Protein AF-A0A379WHE1-F1 (afdb_monomer)

Radius of gyration: 18.2 Å; Cα contacts (8 Å, |Δi|>4): 75; chains: 1; bounding box: 35×34×43 Å

Foldseek 3Di:
DVVCVVVVVCVPPVNVVVVVVVVVCCVPPPVNVVVVVVVVLDQQLLVVVVVVCVVVVHDLQNLCVLQVHSVSSVCCNVVVDDQDPSSLVSVCVVVVDDSVSNHD

Nearest PDB structures (foldseek):
  6kmq-assembly1_B  TM=9.010E-01  e=4.163E-07  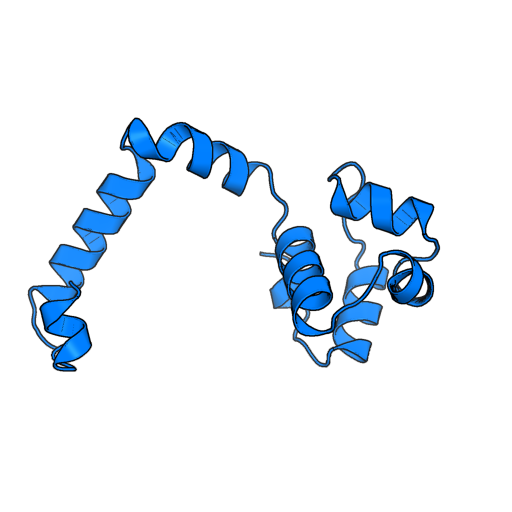Escherichia coli K-12
  6jq4-assembly1_A  TM=5.923E-01  e=4.861E-08  Escherichia coli K-12
  3u3w-assembly1_B  TM=8.142E-01  e=5.611E-02  Bacillus thuringiensis Bt407
  2awi-assembly1_F  TM=7.854E-01  e=6.745E-01  Enterococcus faecalis
  2axv-assembly1_D  TM=7.887E-01  e=1.122E+00  Enterococcus faecalis

Sequence (104 aa):
MEFLVDHDDLENPLFELLCARISEYEKHAPEFKALNQHLEETPPGVSVLRTLMDQYGLKAADLANELGSKSNVSNILNGRRALTVNHIKALTQRFKLPADAFIE

InterPro domains:
  IPR001387 Cro/C1-type, helix-turn-helix domain [PF01381] (49-100)
  IPR001387 Cro/C1-type, helix-turn-helix domain [PS50943] (49-102)
  IPR001387 Cro/C1-type, helix-turn-helix domain [SM00530] (48-102)
  IPR001387 Cro/C1-type, helix-turn-helix domain [cd00093] (49-102)
  IPR010982 Lambda repressor-like, DNA-binding domain superfamily [G3DSA:1.10.260.40] (31-104)
  IPR010982 Lambda repressor-like, DNA-binding domain superfamily [SSF47413] (44-103)
  IPR039060 Antitoxin HigA [PTHR40455] (1-104)

Structure (mmCIF, N/CA/C/O backbone):
data_AF-A0A379WHE1-F1
#
_entry.id   AF-A0A379WHE1-F1
#
loop_
_atom_site.group_PDB
_atom_site.id
_atom_site.type_symbol
_atom_site.label_atom_id
_atom_site.label_alt_id
_atom_site.label_comp_id
_atom_site.label_asym_id
_atom_site.label_entity_id
_atom_site.label_seq_id
_atom_site.pdbx_PDB_ins_code
_atom_site.Cartn_x
_atom_site.Cartn_y
_atom_site.Cartn_z
_atom_site.occupancy
_atom_site.B_iso_or_equiv
_atom_site.auth_seq_id
_atom_site.auth_comp_id
_atom_site.auth_asym_id
_atom_site.auth_atom_id
_atom_site.pdbx_PDB_model_num
ATOM 1 N N . MET A 1 1 ? 9.032 -10.175 -22.217 1.00 77.88 1 MET A N 1
ATOM 2 C CA . MET A 1 1 ? 8.565 -10.715 -20.927 1.00 77.88 1 MET A CA 1
ATOM 3 C C . MET A 1 1 ? 7.234 -11.419 -21.131 1.00 77.88 1 MET A C 1
ATOM 5 O O . MET A 1 1 ? 7.219 -12.622 -20.955 1.00 77.88 1 MET A O 1
ATOM 9 N N . GLU A 1 2 ? 6.198 -10.724 -21.616 1.00 85.00 2 GLU A N 1
ATOM 10 C CA . GLU A 1 2 ? 4.852 -11.277 -21.891 1.00 85.00 2 GLU A CA 1
ATOM 11 C C . GLU A 1 2 ? 4.879 -12.621 -22.640 1.00 85.00 2 GLU A C 1
ATOM 13 O O . GLU A 1 2 ? 4.429 -13.616 -22.098 1.00 85.00 2 GLU A O 1
ATOM 18 N N . PHE A 1 3 ? 5.582 -12.711 -23.779 1.00 88.31 3 PHE A N 1
ATOM 19 C CA . PHE A 1 3 ? 5.744 -13.980 -24.507 1.00 88.31 3 PHE A CA 1
ATOM 20 C C . PHE A 1 3 ? 6.301 -15.137 -23.654 1.00 88.31 3 PHE A C 1
ATOM 22 O O . PHE A 1 3 ? 5.833 -16.259 -23.790 1.00 88.31 3 PHE A O 1
ATOM 29 N N . LEU A 1 4 ? 7.292 -14.889 -22.791 1.00 85.44 4 LEU A N 1
ATOM 30 C CA . LEU A 1 4 ? 7.885 -15.942 -21.953 1.00 85.44 4 LEU A CA 1
ATOM 31 C C . LEU A 1 4 ? 6.930 -16.364 -20.830 1.00 85.44 4 LEU A C 1
ATOM 33 O O . LEU A 1 4 ? 6.852 -17.542 -20.509 1.00 85.44 4 LEU A O 1
ATOM 37 N N . VAL A 1 5 ? 6.180 -15.412 -20.269 1.00 86.31 5 VAL A N 1
ATOM 38 C CA . VAL A 1 5 ? 5.189 -15.667 -19.213 1.00 86.31 5 VAL A CA 1
ATOM 39 C C . VAL A 1 5 ? 3.980 -16.421 -19.770 1.00 86.31 5 VAL A C 1
ATOM 41 O O . VAL A 1 5 ? 3.558 -17.411 -19.183 1.00 86.31 5 VAL A O 1
ATOM 44 N N . ASP A 1 6 ? 3.466 -16.012 -20.930 1.00 89.62 6 ASP A N 1
ATOM 45 C CA . ASP A 1 6 ? 2.294 -16.625 -21.570 1.00 89.62 6 ASP A CA 1
ATOM 46 C C . ASP A 1 6 ? 2.533 -18.080 -21.995 1.00 89.62 6 ASP A C 1
ATOM 48 O O . ASP A 1 6 ? 1.586 -18.859 -22.113 1.00 89.62 6 ASP A O 1
ATOM 52 N N . HIS A 1 7 ? 3.794 -18.448 -22.232 1.00 89.94 7 HIS A N 1
ATOM 53 C CA . HIS A 1 7 ? 4.200 -19.8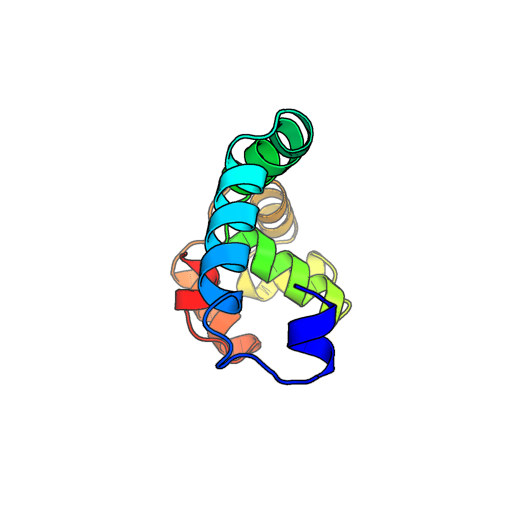05 -22.604 1.00 89.94 7 HIS A CA 1
ATOM 54 C C . HIS A 1 7 ? 4.784 -20.603 -21.426 1.00 89.94 7 HIS A C 1
ATOM 56 O O . HIS A 1 7 ? 5.287 -21.701 -21.653 1.00 89.94 7 HIS A O 1
ATOM 62 N N . ASP A 1 8 ? 4.714 -20.073 -20.196 1.00 82.62 8 ASP A N 1
ATOM 63 C CA . ASP A 1 8 ? 5.268 -20.673 -18.968 1.00 82.62 8 ASP A CA 1
ATOM 64 C C . ASP A 1 8 ? 6.768 -21.034 -19.077 1.00 82.62 8 ASP A C 1
ATOM 66 O O . ASP A 1 8 ? 7.273 -21.949 -18.431 1.00 82.62 8 ASP A O 1
ATOM 70 N N . ASP A 1 9 ? 7.511 -20.297 -19.909 1.00 89.44 9 ASP A N 1
ATOM 71 C CA . ASP A 1 9 ? 8.944 -20.489 -20.161 1.00 89.44 9 ASP A CA 1
ATOM 72 C C . ASP A 1 9 ? 9.776 -19.599 -19.222 1.00 89.44 9 ASP A C 1
ATOM 74 O O . ASP A 1 9 ? 10.568 -18.747 -19.638 1.00 89.44 9 ASP A O 1
ATOM 78 N N . LEU A 1 10 ? 9.540 -19.756 -17.916 1.00 86.38 10 LEU A N 1
ATOM 79 C CA . LEU A 1 10 ? 10.216 -18.982 -16.867 1.00 86.38 10 LEU A CA 1
ATOM 80 C C . LEU A 1 10 ? 11.644 -19.478 -16.595 1.00 86.38 10 LEU A C 1
ATOM 82 O O . LEU A 1 10 ? 12.473 -18.727 -16.087 1.00 86.38 10 LEU A O 1
ATOM 86 N N . GLU A 1 11 ? 11.950 -20.724 -16.966 1.00 90.00 11 GLU A N 1
ATOM 87 C CA . GLU A 1 11 ? 13.303 -21.295 -16.881 1.00 90.00 11 GLU A CA 1
ATOM 88 C C . GLU A 1 11 ? 14.236 -20.765 -17.980 1.00 90.00 11 GLU A C 1
ATOM 90 O O . GLU A 1 11 ? 15.448 -21.004 -17.951 1.00 90.00 11 GLU A O 1
ATOM 95 N N . ASN A 1 12 ? 13.693 -20.020 -18.948 1.00 90.38 12 ASN A N 1
ATOM 96 C CA . ASN A 1 12 ? 14.478 -19.404 -19.998 1.00 90.38 12 ASN A CA 1
ATOM 97 C C . ASN A 1 12 ? 15.542 -18.470 -19.392 1.00 90.38 12 ASN A C 1
ATOM 99 O O . ASN A 1 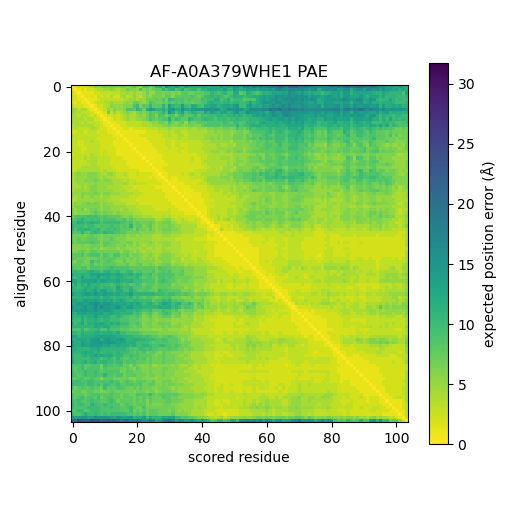12 ? 15.198 -17.526 -18.679 1.00 90.38 12 ASN A O 1
ATOM 103 N N . PRO A 1 13 ? 16.837 -18.629 -19.720 1.00 90.00 13 PRO A N 1
ATOM 104 C CA . PRO A 1 13 ? 17.898 -17.794 -19.154 1.00 90.00 13 PRO A CA 1
ATOM 105 C C . PRO A 1 13 ? 17.759 -16.299 -19.495 1.00 90.00 13 PRO A C 1
ATOM 107 O O . PRO A 1 13 ? 18.370 -15.455 -18.838 1.00 90.00 13 PRO A O 1
ATOM 110 N N . LEU A 1 14 ? 16.960 -15.945 -20.508 1.00 90.19 14 LEU A N 1
ATOM 111 C CA . LEU A 1 14 ? 16.633 -14.554 -20.818 1.00 90.19 14 LEU A CA 1
ATOM 112 C C . LEU A 1 14 ? 15.591 -13.953 -19.873 1.00 90.19 14 LEU A C 1
ATOM 114 O O . LEU A 1 14 ? 15.530 -12.729 -19.782 1.00 90.19 14 LEU A O 1
ATOM 118 N N . PHE A 1 15 ? 14.782 -14.765 -19.187 1.00 90.69 15 PHE A N 1
ATOM 119 C CA . PHE A 1 15 ? 13.727 -14.288 -18.296 1.00 90.69 15 PHE A CA 1
ATOM 120 C C . PHE A 1 15 ? 14.307 -13.409 -17.183 1.00 90.69 15 PHE A C 1
ATOM 122 O O . PHE A 1 15 ? 13.976 -12.227 -17.101 1.00 90.69 15 PHE A O 1
ATOM 129 N N . GLU A 1 16 ? 15.266 -13.941 -16.423 1.00 90.0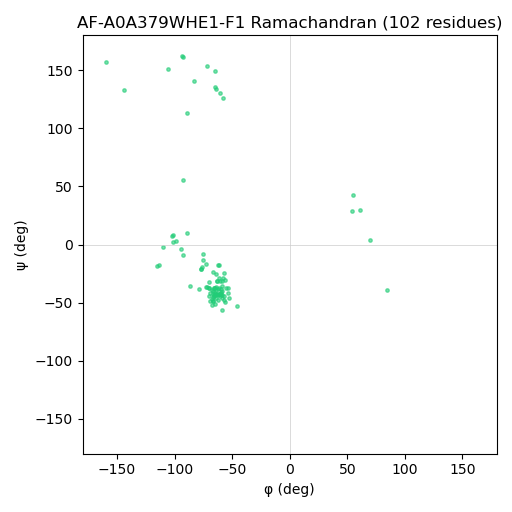6 16 GLU A N 1
ATOM 130 C CA . GLU A 1 16 ? 15.961 -13.215 -15.352 1.00 90.06 16 GLU A CA 1
ATOM 131 C C . GLU A 1 16 ? 16.643 -11.940 -15.860 1.00 90.06 16 GLU A C 1
ATOM 133 O O . GLU A 1 16 ? 16.522 -10.865 -15.267 1.00 90.06 16 GLU A O 1
ATOM 138 N N . LEU A 1 17 ? 17.322 -12.025 -17.011 1.00 92.62 17 LEU A N 1
ATOM 139 C CA . LEU A 1 17 ? 17.979 -10.867 -17.611 1.00 92.62 17 LEU A CA 1
ATOM 140 C C . LEU A 1 17 ? 16.965 -9.781 -17.992 1.00 92.62 17 LEU A C 1
ATOM 142 O O . LEU A 1 17 ? 17.212 -8.601 -17.746 1.00 92.62 17 LEU A O 1
ATOM 146 N N . LEU A 1 18 ? 15.836 -10.157 -18.592 1.00 93.25 18 LEU A N 1
ATOM 147 C CA . LEU A 1 18 ? 14.787 -9.219 -18.979 1.00 93.25 18 LEU A CA 1
ATOM 148 C C . LEU A 1 18 ? 14.124 -8.590 -17.753 1.00 93.25 18 LEU A C 1
ATOM 150 O O . LEU A 1 18 ? 13.976 -7.371 -17.731 1.00 93.25 18 LEU A O 1
ATOM 154 N N . CYS A 1 19 ? 13.794 -9.380 -16.729 1.00 92.31 19 CYS A N 1
ATOM 155 C CA . CYS A 1 19 ? 13.253 -8.884 -15.463 1.00 92.31 19 CYS A CA 1
ATOM 156 C C . CYS A 1 19 ? 14.191 -7.847 -14.838 1.00 92.31 19 CYS A C 1
ATOM 158 O O . CYS A 1 19 ? 13.768 -6.727 -14.559 1.00 92.31 19 CYS A O 1
ATOM 160 N N . ALA A 1 20 ? 15.487 -8.158 -14.739 1.00 93.38 20 ALA A N 1
ATOM 161 C CA . ALA A 1 20 ? 16.477 -7.229 -14.205 1.00 93.38 20 ALA A CA 1
ATOM 162 C C . ALA A 1 20 ? 16.555 -5.917 -15.007 1.00 93.38 20 ALA A C 1
ATOM 164 O O . ALA A 1 20 ? 16.662 -4.840 -14.421 1.00 93.38 20 ALA A O 1
ATOM 165 N N . ARG A 1 21 ? 16.486 -5.976 -16.345 1.00 95.50 21 ARG A N 1
ATOM 166 C CA . ARG A 1 21 ? 16.541 -4.772 -17.196 1.00 95.50 21 ARG A CA 1
ATOM 167 C C . ARG A 1 21 ? 15.275 -3.928 -17.111 1.00 95.50 21 ARG A C 1
ATOM 169 O O . ARG A 1 21 ? 15.386 -2.706 -17.130 1.00 95.50 21 ARG A O 1
ATOM 176 N N . ILE A 1 22 ? 14.109 -4.559 -16.999 1.00 94.62 22 ILE A N 1
ATOM 177 C CA . ILE A 1 22 ? 12.827 -3.865 -16.826 1.00 94.62 22 ILE A CA 1
ATOM 178 C C . ILE A 1 22 ? 12.796 -3.172 -15.466 1.00 94.62 22 ILE A C 1
ATOM 180 O O . ILE A 1 22 ? 12.562 -1.969 -15.419 1.00 94.62 22 ILE A O 1
ATOM 184 N N . SER A 1 23 ? 13.148 -3.875 -14.385 1.00 93.44 23 SER A N 1
ATOM 185 C CA . SER A 1 23 ? 13.196 -3.273 -13.049 1.00 93.44 23 SER A CA 1
ATOM 186 C C . SER A 1 23 ? 14.181 -2.105 -12.966 1.00 93.44 23 SER A C 1
ATOM 188 O O . SER A 1 23 ? 13.908 -1.114 -12.295 1.00 93.44 23 SER A O 1
ATOM 190 N N . GLU A 1 24 ? 15.332 -2.197 -13.636 1.00 95.50 24 GLU A N 1
ATOM 191 C CA . GLU A 1 24 ? 16.301 -1.097 -13.684 1.00 95.50 24 GLU A CA 1
ATOM 192 C C . GLU A 1 24 ? 15.762 0.114 -14.455 1.00 95.50 24 GLU A C 1
ATOM 194 O O . GLU A 1 24 ? 15.967 1.257 -14.039 1.00 95.50 24 GLU A O 1
ATOM 199 N N . TYR A 1 25 ? 15.051 -0.130 -15.559 1.00 94.88 25 TYR A N 1
ATOM 200 C CA . TYR A 1 25 ? 14.403 0.916 -16.340 1.00 94.88 25 TYR A CA 1
ATOM 201 C C . TYR A 1 25 ? 13.292 1.606 -15.538 1.00 94.88 25 TYR A C 1
ATOM 203 O O . TYR A 1 25 ? 13.333 2.823 -15.387 1.00 94.88 25 TYR A O 1
ATOM 211 N N . GLU A 1 26 ? 12.362 0.856 -14.944 1.00 94.81 26 GLU A N 1
ATOM 212 C CA . GLU A 1 26 ? 11.236 1.395 -14.159 1.00 94.81 26 GLU A CA 1
ATOM 213 C C . GLU A 1 26 ? 11.693 2.251 -12.967 1.00 94.81 26 GLU A C 1
ATOM 215 O O . GLU A 1 26 ? 11.035 3.228 -12.612 1.00 94.81 26 GLU A O 1
ATOM 220 N N . LYS A 1 27 ? 12.853 1.943 -12.375 1.00 93.62 27 LYS A N 1
ATOM 221 C CA . LYS A 1 27 ? 13.425 2.725 -11.267 1.00 93.62 27 LYS A CA 1
ATOM 222 C C . LYS A 1 27 ? 13.936 4.104 -11.687 1.00 93.62 27 LYS A C 1
ATOM 224 O O . LYS A 1 27 ? 13.806 5.055 -10.917 1.00 93.62 27 LYS A O 1
ATOM 229 N N . HIS A 1 28 ? 14.525 4.226 -12.877 1.00 93.88 28 HIS A N 1
ATOM 230 C CA . HIS A 1 28 ? 15.304 5.413 -13.263 1.00 93.88 28 HIS A CA 1
ATOM 231 C C . HIS A 1 28 ? 14.708 6.218 -14.421 1.00 93.88 28 HIS A C 1
ATOM 233 O O . HIS A 1 28 ? 15.079 7.378 -14.620 1.00 93.88 28 HIS A O 1
ATOM 239 N N . ALA A 1 29 ? 13.807 5.618 -15.196 1.00 95.44 29 ALA A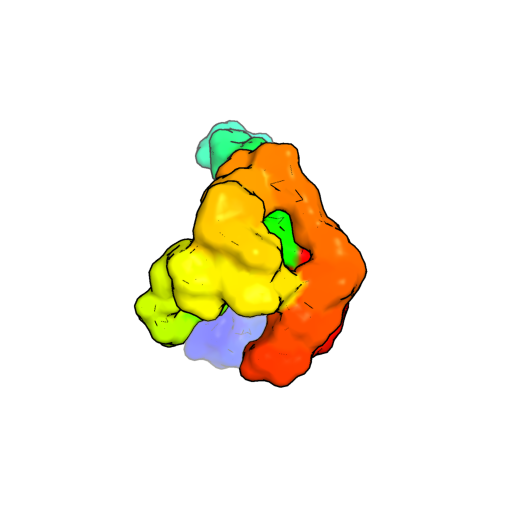 N 1
ATOM 240 C CA . ALA A 1 29 ? 13.190 6.238 -16.355 1.00 95.44 29 ALA A CA 1
ATOM 241 C C . ALA A 1 29 ? 12.405 7.510 -15.960 1.00 95.44 29 ALA A C 1
ATOM 243 O O . ALA A 1 29 ? 11.588 7.468 -15.031 1.00 95.44 29 ALA A O 1
ATOM 244 N N . PRO A 1 30 ? 12.611 8.654 -16.646 1.00 94.50 30 PRO A N 1
ATOM 245 C CA . PRO A 1 30 ? 11.888 9.892 -16.353 1.00 94.50 30 PRO A CA 1
ATOM 246 C C . PRO A 1 30 ? 10.364 9.743 -16.416 1.00 94.50 30 PRO A C 1
ATOM 248 O O . PRO A 1 30 ? 9.662 10.426 -15.670 1.00 94.50 30 PRO A O 1
ATOM 251 N N . GLU A 1 31 ? 9.857 8.843 -17.264 1.00 95.56 31 GLU A N 1
ATOM 252 C CA . GLU A 1 31 ? 8.431 8.544 -17.414 1.00 95.56 31 GLU A CA 1
ATOM 253 C C . GLU A 1 31 ? 7.813 7.966 -16.129 1.00 95.56 31 GLU A C 1
ATOM 255 O O . GLU A 1 31 ? 6.653 8.241 -15.828 1.00 95.56 31 GLU A O 1
ATOM 260 N N . PHE A 1 32 ? 8.595 7.226 -15.336 1.00 94.12 32 PHE A N 1
ATOM 261 C CA . PHE A 1 32 ? 8.151 6.597 -14.087 1.00 94.12 32 PHE A CA 1
ATOM 262 C C . PHE A 1 32 ? 8.402 7.457 -12.848 1.00 94.12 32 PHE A C 1
ATOM 264 O O . PHE A 1 32 ? 7.876 7.160 -11.778 1.00 94.12 32 PHE A O 1
ATOM 271 N N . LYS A 1 33 ? 9.142 8.567 -12.969 1.00 93.88 33 LYS A N 1
ATOM 272 C CA . LYS A 1 33 ? 9.546 9.395 -11.823 1.00 93.88 33 LYS A CA 1
ATOM 273 C C . LYS A 1 33 ? 8.370 9.824 -10.939 1.00 93.88 33 LYS A C 1
ATOM 275 O O . LYS A 1 33 ? 8.464 9.733 -9.720 1.00 93.88 33 LYS A O 1
ATOM 280 N N . ALA A 1 34 ? 7.277 10.293 -11.543 1.00 93.81 34 ALA A N 1
ATOM 281 C CA . ALA A 1 34 ? 6.101 10.738 -10.794 1.00 93.81 34 ALA A CA 1
ATOM 282 C C . ALA A 1 34 ? 5.415 9.580 -10.048 1.00 93.81 34 ALA A C 1
ATOM 284 O O . ALA A 1 34 ? 4.962 9.757 -8.919 1.00 93.81 34 ALA A O 1
ATOM 285 N N . LEU A 1 35 ? 5.370 8.393 -10.661 1.00 92.50 35 LEU A N 1
ATOM 286 C CA . LEU A 1 35 ? 4.829 7.192 -10.032 1.00 92.50 35 LEU A CA 1
ATOM 287 C C . LEU A 1 35 ? 5.720 6.730 -8.875 1.00 92.50 35 LEU A C 1
ATOM 289 O O . LEU A 1 35 ? 5.211 6.490 -7.787 1.00 92.50 35 LEU A O 1
ATOM 293 N N . ASN A 1 36 ? 7.036 6.671 -9.082 1.00 92.44 36 ASN A N 1
ATOM 294 C CA . ASN A 1 36 ? 7.993 6.241 -8.061 1.00 92.44 36 ASN A CA 1
ATOM 295 C C . ASN A 1 36 ? 7.943 7.153 -6.830 1.00 92.44 36 ASN A C 1
ATOM 297 O O . ASN A 1 36 ? 7.865 6.658 -5.711 1.00 92.44 36 ASN A O 1
ATOM 301 N N . GLN A 1 37 ? 7.867 8.474 -7.030 1.00 92.44 37 GLN A N 1
ATOM 302 C CA . GLN A 1 37 ? 7.670 9.427 -5.930 1.00 92.44 37 GLN A CA 1
ATOM 303 C C . GLN A 1 37 ? 6.371 9.156 -5.160 1.00 92.44 37 GLN A C 1
ATOM 305 O O . GLN A 1 37 ? 6.366 9.148 -3.933 1.00 92.44 37 GLN A O 1
ATOM 310 N N . HIS A 1 38 ? 5.272 8.880 -5.865 1.00 88.56 38 HIS A N 1
ATOM 311 C CA . HIS A 1 38 ? 4.002 8.561 -5.218 1.00 88.56 38 HIS A CA 1
ATOM 312 C C . HIS A 1 38 ? 4.046 7.243 -4.424 1.00 88.56 38 HIS A C 1
ATOM 314 O O . HIS A 1 38 ? 3.443 7.149 -3.353 1.00 88.56 38 HIS A O 1
ATOM 320 N N . LEU A 1 39 ? 4.753 6.233 -4.938 1.00 87.38 39 LEU A N 1
ATOM 321 C CA . LEU A 1 39 ? 4.950 4.952 -4.258 1.00 87.38 39 LEU A CA 1
ATOM 322 C C . LEU A 1 39 ? 5.790 5.118 -2.986 1.00 87.38 39 LEU A C 1
ATOM 324 O O . LEU A 1 39 ? 5.406 4.586 -1.950 1.00 87.38 39 LEU A O 1
ATOM 328 N N . GLU A 1 40 ? 6.870 5.902 -3.034 1.00 87.00 40 GLU A N 1
ATOM 329 C CA . GLU A 1 40 ? 7.721 6.198 -1.870 1.00 87.00 40 GLU A CA 1
ATOM 330 C C . GLU A 1 40 ? 6.979 6.978 -0.773 1.00 87.00 40 GLU A C 1
ATOM 332 O O . GLU A 1 40 ? 7.195 6.753 0.418 1.00 87.00 40 GLU A O 1
ATOM 337 N N . GLU A 1 41 ? 6.083 7.891 -1.155 1.00 87.06 41 GLU A N 1
ATOM 338 C CA . GLU A 1 41 ? 5.279 8.674 -0.210 1.00 87.06 41 GLU A CA 1
ATOM 339 C C . GLU A 1 41 ? 4.118 7.880 0.404 1.00 87.06 41 GLU A C 1
ATOM 341 O O . GLU A 1 41 ? 3.573 8.284 1.435 1.00 87.06 41 GLU A O 1
ATOM 346 N N . THR A 1 42 ? 3.713 6.770 -0.219 1.00 84.38 42 THR A N 1
ATOM 347 C CA . THR A 1 42 ? 2.572 5.967 0.225 1.00 84.38 42 THR A CA 1
ATOM 348 C C . THR A 1 42 ? 3.026 4.908 1.229 1.00 84.38 42 THR A C 1
ATOM 350 O O . THR A 1 42 ? 3.690 3.949 0.844 1.00 84.38 42 THR A O 1
ATOM 353 N N . PRO A 1 43 ? 2.615 4.988 2.509 1.00 85.31 43 PRO A N 1
ATOM 354 C CA . PRO A 1 43 ? 2.994 3.974 3.485 1.00 85.31 43 PRO A CA 1
ATOM 355 C C . PRO A 1 43 ? 2.389 2.609 3.110 1.00 85.31 43 PRO A C 1
ATOM 357 O O . PRO A 1 43 ? 1.176 2.552 2.865 1.00 85.31 43 PRO A O 1
ATOM 360 N N . PRO A 1 44 ? 3.149 1.502 3.146 1.00 83.44 44 PRO A N 1
ATOM 361 C CA . PRO A 1 44 ? 2.643 0.183 2.742 1.00 83.44 44 PRO A CA 1
ATOM 362 C C . PRO A 1 44 ? 1.432 -0.291 3.553 1.00 83.44 44 PRO A C 1
ATOM 364 O O . PRO A 1 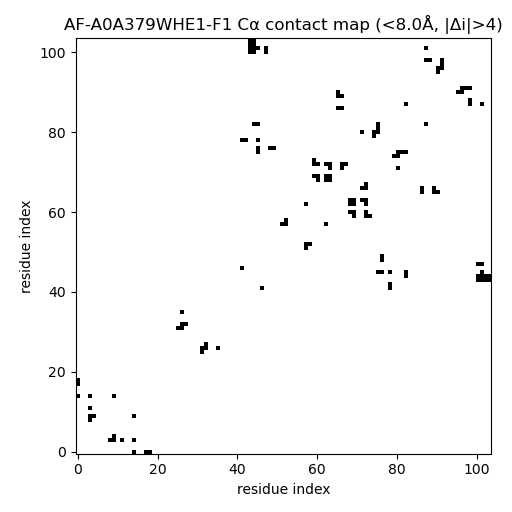44 ? 0.452 -0.798 3.012 1.00 83.44 44 PRO A O 1
ATOM 367 N N . GLY A 1 45 ? 1.380 0.022 4.848 1.00 87.12 45 GLY A N 1
ATOM 368 C CA . GLY A 1 45 ? 0.179 -0.243 5.643 1.00 87.12 45 GLY A CA 1
ATOM 369 C C . GLY A 1 45 ? -1.083 0.499 5.160 1.00 87.12 45 GLY A C 1
ATOM 370 O O . GLY A 1 45 ? -2.197 -0.001 5.330 1.00 87.12 45 GLY A O 1
ATOM 371 N N . VAL A 1 46 ? -0.942 1.673 4.532 1.00 89.88 46 VAL A N 1
ATOM 372 C CA . VAL A 1 46 ? -2.064 2.428 3.947 1.00 89.88 46 VAL A CA 1
ATOM 373 C C . VAL A 1 46 ? -2.484 1.840 2.603 1.00 89.88 46 VAL A C 1
ATOM 375 O O . VAL A 1 46 ? -3.687 1.784 2.336 1.00 89.88 46 VAL A O 1
ATOM 378 N N . SER A 1 47 ? -1.542 1.386 1.771 1.00 90.56 47 SER A N 1
ATOM 379 C CA . SER A 1 47 ? -1.871 0.745 0.493 1.00 90.56 47 SER A CA 1
ATOM 380 C C . SER A 1 47 ? -2.646 -0.554 0.722 1.00 90.56 47 SER A C 1
ATOM 382 O O . SER A 1 47 ? -3.732 -0.709 0.164 1.00 90.56 47 SER A O 1
ATOM 384 N N . VAL A 1 48 ? -2.201 -1.413 1.647 1.00 91.50 48 VAL A N 1
ATOM 385 C CA . VAL A 1 48 ? -2.934 -2.636 2.019 1.00 91.50 48 VAL A CA 1
ATOM 386 C C . VAL A 1 48 ? -4.321 -2.318 2.566 1.00 91.50 48 VAL A C 1
ATOM 388 O O . VAL A 1 48 ? -5.303 -2.948 2.171 1.00 91.50 48 VAL A O 1
ATOM 391 N N . LEU A 1 49 ? -4.446 -1.299 3.421 1.00 91.44 49 LEU A N 1
ATOM 392 C CA . LEU A 1 49 ? -5.749 -0.883 3.935 1.00 91.44 49 LEU A CA 1
ATOM 393 C C . LEU A 1 49 ? -6.694 -0.426 2.813 1.00 91.44 49 LEU A C 1
ATOM 395 O O . LEU A 1 49 ? -7.870 -0.785 2.827 1.00 91.44 49 LEU A O 1
ATOM 399 N N . ARG A 1 50 ? -6.197 0.344 1.839 1.00 91.44 50 ARG A N 1
ATOM 400 C CA . ARG A 1 50 ? -6.983 0.790 0.678 1.00 91.44 50 ARG A CA 1
ATOM 401 C C . ARG A 1 50 ? -7.420 -0.384 -0.190 1.00 91.44 50 ARG A C 1
ATOM 403 O O . ARG A 1 50 ? -8.586 -0.429 -0.569 1.00 91.44 50 ARG A O 1
ATOM 410 N N . THR A 1 51 ? -6.536 -1.349 -0.427 1.00 93.19 51 THR A N 1
ATOM 411 C CA . THR A 1 51 ? -6.862 -2.581 -1.156 1.00 93.19 51 THR A CA 1
ATOM 412 C C . THR A 1 51 ? -7.955 -3.374 -0.446 1.00 93.19 51 THR A C 1
ATOM 414 O O . THR A 1 51 ? -8.918 -3.796 -1.077 1.00 93.19 51 THR A O 1
ATOM 417 N N . LEU A 1 52 ? -7.874 -3.517 0.881 1.00 92.44 52 LEU A N 1
ATOM 418 C CA . LEU A 1 52 ? -8.923 -4.173 1.666 1.00 92.44 52 LEU A CA 1
ATOM 419 C C . LEU A 1 52 ? -10.248 -3.408 1.610 1.00 92.44 52 LEU A C 1
ATOM 421 O O . LEU A 1 52 ? -11.311 -4.020 1.535 1.00 92.44 52 LEU A O 1
ATOM 425 N N . MET A 1 53 ? -10.213 -2.075 1.635 1.00 93.19 53 MET A N 1
ATOM 426 C CA . MET A 1 53 ? -11.430 -1.280 1.484 1.00 93.19 53 MET A CA 1
ATOM 427 C C . MET A 1 53 ? -12.087 -1.493 0.122 1.00 93.19 53 MET A C 1
ATOM 429 O O . MET A 1 53 ? -13.304 -1.642 0.070 1.00 93.19 53 MET A O 1
ATOM 433 N N . ASP A 1 54 ? -11.298 -1.542 -0.947 1.00 94.38 54 ASP A N 1
ATOM 434 C CA . ASP A 1 54 ? -11.793 -1.765 -2.304 1.00 94.38 54 ASP A CA 1
ATOM 435 C C . ASP A 1 54 ? -12.363 -3.183 -2.474 1.00 94.38 54 ASP A C 1
ATOM 437 O O . ASP A 1 54 ? -13.533 -3.352 -2.813 1.00 94.38 54 ASP A O 1
ATOM 441 N N . GLN A 1 55 ? -11.590 -4.208 -2.099 1.00 93.25 55 GLN A N 1
ATOM 442 C CA . GLN A 1 55 ? -11.979 -5.617 -2.232 1.00 93.25 55 GLN A CA 1
ATOM 443 C C . GLN A 1 55 ? -13.230 -5.987 -1.426 1.00 93.25 55 GLN A C 1
ATOM 445 O O . GLN A 1 55 ? -14.044 -6.790 -1.879 1.00 93.25 55 GLN A O 1
ATOM 450 N N . TYR A 1 56 ? -13.390 -5.418 -0.229 1.00 92.31 56 TYR A N 1
ATOM 451 C CA . TYR A 1 56 ? -14.528 -5.702 0.650 1.00 92.31 56 TYR A CA 1
ATOM 452 C C . TYR A 1 56 ? -15.639 -4.640 0.565 1.00 92.31 56 TYR A C 1
ATOM 454 O O . TYR A 1 56 ? -16.618 -4.726 1.309 1.00 92.31 56 TYR A O 1
ATOM 462 N N . GLY A 1 57 ? -15.506 -3.627 -0.303 1.00 92.94 57 GLY A N 1
ATOM 463 C CA . GLY A 1 57 ? -16.475 -2.533 -0.441 1.00 92.94 57 GLY A CA 1
ATOM 464 C C . GLY A 1 57 ? -16.672 -1.697 0.833 1.00 92.94 57 GLY A C 1
ATOM 465 O O . GLY A 1 57 ? -17.768 -1.189 1.081 1.00 92.94 57 GLY A O 1
ATOM 466 N N . LEU A 1 58 ? -15.638 -1.577 1.670 1.00 92.75 58 LEU A N 1
ATOM 467 C CA . LEU A 1 58 ? -15.709 -0.919 2.974 1.00 92.75 58 LEU A CA 1
ATOM 468 C C . LEU A 1 58 ? -15.560 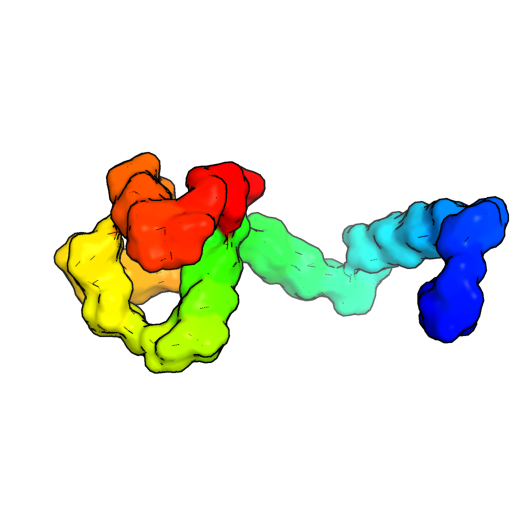0.595 2.849 1.00 92.75 58 LEU A C 1
ATOM 470 O O . LEU A 1 58 ? -14.701 1.121 2.141 1.00 92.75 58 LEU A O 1
ATOM 474 N N . LYS A 1 59 ? -16.342 1.323 3.642 1.00 90.06 59 LYS A N 1
ATOM 475 C CA . LYS A 1 59 ? -16.187 2.765 3.828 1.00 90.06 59 LYS A CA 1
ATOM 476 C C . LYS A 1 59 ? -15.294 3.034 5.033 1.00 90.06 59 LYS A C 1
ATOM 478 O O . LYS A 1 59 ? -15.165 2.224 5.945 1.00 90.06 59 LYS A O 1
ATOM 483 N N . ALA A 1 60 ? -14.750 4.248 5.114 1.00 86.06 60 ALA A N 1
ATOM 484 C CA . ALA A 1 60 ? -13.930 4.664 6.256 1.00 86.06 60 ALA A CA 1
ATOM 485 C C . ALA A 1 60 ? -14.657 4.554 7.616 1.00 86.06 60 ALA A C 1
ATOM 487 O O . ALA A 1 60 ? -14.014 4.445 8.655 1.00 86.06 60 ALA A O 1
ATOM 488 N N . ALA A 1 61 ? -15.993 4.596 7.627 1.00 88.38 61 ALA A N 1
ATOM 489 C CA . ALA A 1 61 ? -16.780 4.387 8.842 1.00 88.38 61 ALA A CA 1
ATOM 490 C C . ALA A 1 61 ? -16.728 2.930 9.333 1.00 88.38 61 ALA A C 1
ATOM 492 O O . ALA A 1 61 ? -16.731 2.703 10.539 1.00 88.38 61 ALA A O 1
ATOM 493 N N . ASP A 1 62 ? -16.610 1.965 8.421 1.00 89.50 62 ASP A N 1
ATOM 494 C CA . ASP A 1 62 ? -16.637 0.533 8.733 1.00 89.50 62 ASP A CA 1
ATOM 495 C C . ASP A 1 62 ? -15.328 0.044 9.362 1.00 89.50 62 ASP A C 1
ATOM 497 O O . ASP A 1 62 ? -15.283 -1.058 9.896 1.00 89.50 62 ASP A O 1
ATOM 501 N N . LEU A 1 63 ? -14.271 0.862 9.305 1.00 90.62 63 LEU A N 1
ATOM 502 C CA . LEU A 1 63 ? -12.963 0.626 9.928 1.00 90.62 63 LEU A CA 1
ATOM 503 C C . LEU A 1 63 ? -12.776 1.407 11.238 1.00 90.62 63 LEU A C 1
ATOM 505 O O . LEU A 1 63 ? -11.702 1.396 11.843 1.00 90.62 63 LEU A O 1
ATOM 509 N N . ALA A 1 64 ? -13.800 2.150 11.669 1.00 89.94 64 ALA A N 1
ATOM 510 C CA . ALA A 1 64 ? -13.715 2.967 12.872 1.00 89.94 64 ALA A CA 1
ATOM 511 C C . ALA A 1 64 ? -13.578 2.121 14.147 1.00 89.94 64 ALA A C 1
ATOM 513 O O . ALA A 1 64 ? -13.035 2.619 15.127 1.00 89.94 64 ALA A O 1
ATOM 514 N N . ASN A 1 65 ? -14.022 0.862 14.136 1.00 89.06 65 ASN A N 1
ATOM 515 C CA . ASN A 1 65 ? -13.906 -0.032 15.289 1.00 89.06 65 ASN A CA 1
ATOM 516 C C . ASN A 1 65 ? -12.450 -0.452 15.541 1.00 89.06 65 ASN A C 1
ATOM 518 O O . ASN A 1 65 ? -12.015 -0.527 16.685 1.00 89.06 65 ASN A O 1
ATOM 522 N N . GLU A 1 66 ? -11.678 -0.676 14.480 1.00 90.12 66 GLU A N 1
ATOM 523 C CA . GLU A 1 66 ? -10.281 -1.117 14.539 1.00 90.12 66 GLU A CA 1
ATOM 524 C C . GLU A 1 66 ? -9.323 0.068 14.672 1.00 90.12 66 GLU A C 1
ATOM 526 O O . GLU A 1 66 ? -8.301 -0.008 15.354 1.00 90.12 66 GLU A O 1
ATOM 531 N N . LEU A 1 67 ? -9.661 1.180 14.016 1.00 89.50 67 LEU A N 1
ATOM 532 C CA . LEU A 1 67 ? -8.833 2.383 13.952 1.00 89.50 67 LEU A CA 1
ATOM 533 C C . LEU A 1 67 ? -9.327 3.486 14.902 1.00 89.50 67 LEU A C 1
ATOM 535 O O . LEU A 1 67 ? -8.828 4.607 14.874 1.00 89.50 67 LEU A O 1
ATOM 539 N N . GLY A 1 68 ? -10.314 3.203 15.749 1.00 88.12 68 GLY A N 1
ATOM 540 C CA . GLY A 1 68 ? -10.809 4.064 16.826 1.00 88.12 68 GLY A CA 1
ATOM 541 C C . GLY A 1 68 ? -11.847 5.125 16.433 1.00 88.12 68 GLY A C 1
ATOM 542 O O . GLY A 1 68 ? -12.775 5.374 17.197 1.00 88.12 68 GLY A O 1
ATOM 543 N N . SER A 1 69 ? -11.727 5.793 15.280 1.00 89.81 69 SER A N 1
ATOM 544 C CA . SER A 1 69 ? -12.771 6.721 14.802 1.00 89.81 69 SER A CA 1
ATOM 545 C C . SER A 1 69 ? -12.693 6.986 13.301 1.00 89.81 69 SER A C 1
ATOM 547 O O . SER A 1 69 ? -11.617 6.919 12.710 1.00 89.81 69 SER A O 1
ATOM 549 N N . LYS A 1 70 ? -13.807 7.410 12.687 1.00 88.06 70 LYS A N 1
ATOM 550 C CA . LYS A 1 70 ? -13.857 7.806 11.264 1.00 88.06 70 LYS A CA 1
ATOM 551 C C . LYS A 1 70 ? -12.838 8.902 10.912 1.00 88.06 70 LYS A C 1
ATOM 553 O O . LYS A 1 70 ? -12.250 8.878 9.833 1.00 88.06 70 LYS A O 1
ATOM 558 N N . SER A 1 71 ? -12.616 9.857 11.820 1.00 88.50 71 SER A N 1
ATOM 559 C CA . SER A 1 71 ? -11.606 10.911 11.640 1.00 88.50 71 SER A CA 1
ATOM 560 C C . SER A 1 71 ? -10.189 10.328 11.643 1.00 88.50 71 SER A C 1
ATOM 562 O O . SER A 1 71 ? -9.375 10.663 10.784 1.00 88.50 71 SER A O 1
ATOM 564 N N . ASN A 1 72 ? -9.912 9.387 12.552 1.00 90.00 72 ASN A N 1
ATOM 565 C CA . ASN A 1 72 ? -8.617 8.716 12.616 1.00 90.00 72 ASN A CA 1
ATOM 566 C C . ASN A 1 72 ? -8.346 7.873 11.363 1.00 90.00 72 ASN A C 1
ATOM 568 O O . ASN A 1 72 ? -7.258 7.960 10.805 1.00 90.00 72 ASN A O 1
ATOM 572 N N . VAL A 1 73 ? -9.355 7.147 10.870 1.00 90.31 73 VAL A N 1
ATOM 573 C CA . VAL A 1 73 ? -9.280 6.386 9.611 1.00 90.31 73 VAL A CA 1
ATOM 574 C C . VAL A 1 73 ? -8.919 7.314 8.450 1.00 90.31 73 VAL A C 1
ATOM 576 O O . VAL A 1 73 ? -7.992 7.029 7.702 1.00 90.31 73 VAL A O 1
ATOM 579 N N . SER A 1 74 ? -9.593 8.462 8.329 1.00 89.00 74 SER A N 1
ATOM 580 C CA . SER A 1 74 ? -9.293 9.446 7.281 1.00 89.00 74 SER A CA 1
ATOM 581 C C . SER A 1 74 ? -7.865 9.992 7.387 1.00 89.00 74 SER A C 1
ATOM 583 O O . SER A 1 74 ? -7.168 10.104 6.382 1.00 89.00 74 SER A O 1
ATOM 585 N N . ASN A 1 75 ? -7.391 10.302 8.596 1.00 90.50 75 ASN A N 1
ATOM 586 C CA . ASN A 1 75 ? -6.021 10.779 8.788 1.00 90.50 75 ASN A CA 1
ATOM 587 C C . ASN A 1 75 ? -4.977 9.716 8.422 1.00 90.50 75 ASN A C 1
ATOM 589 O O . ASN A 1 75 ? -3.958 10.069 7.836 1.00 90.50 75 ASN A O 1
ATOM 593 N N . ILE A 1 76 ? -5.247 8.441 8.716 1.00 90.75 76 ILE A N 1
ATOM 594 C CA . ILE A 1 76 ? -4.384 7.319 8.327 1.00 90.75 76 ILE A CA 1
ATOM 595 C C . ILE A 1 76 ? -4.369 7.153 6.806 1.00 90.75 76 ILE A C 1
ATOM 597 O O . ILE A 1 76 ? -3.301 7.126 6.204 1.00 90.75 76 ILE A O 1
ATOM 601 N N . LEU A 1 77 ? -5.540 7.139 6.163 1.00 88.56 77 LEU A N 1
ATOM 602 C CA . LEU A 1 77 ? -5.650 7.006 4.706 1.00 88.56 77 LEU A CA 1
ATOM 603 C C . LEU A 1 77 ? -4.958 8.146 3.949 1.00 88.56 77 LEU A C 1
ATOM 605 O O . LEU A 1 77 ? -4.457 7.933 2.848 1.00 88.56 77 LEU A O 1
ATOM 609 N N . ASN A 1 78 ? -4.931 9.347 4.525 1.00 87.50 78 ASN A N 1
ATOM 610 C CA . ASN A 1 78 ? -4.256 10.514 3.956 1.00 87.50 78 ASN A CA 1
ATOM 611 C C . ASN A 1 78 ? -2.783 10.642 4.390 1.00 87.50 78 ASN A C 1
ATOM 613 O O . ASN A 1 78 ? -2.197 11.703 4.196 1.00 87.50 78 ASN A O 1
ATOM 617 N N . GLY A 1 79 ? -2.204 9.633 5.050 1.00 83.88 79 GLY A N 1
ATOM 618 C CA . GLY A 1 79 ? -0.799 9.642 5.476 1.00 83.88 79 GLY A CA 1
ATOM 619 C C . GLY A 1 79 ? -0.465 10.622 6.610 1.00 83.88 79 GLY A C 1
ATOM 620 O O . GLY A 1 79 ? 0.681 10.718 7.030 1.00 83.88 79 GLY A O 1
ATOM 621 N N . ARG A 1 80 ? -1.455 11.329 7.173 1.00 85.69 80 ARG A N 1
ATOM 622 C CA . ARG A 1 80 ? -1.257 12.278 8.288 1.00 85.69 80 ARG A CA 1
ATOM 623 C C . ARG A 1 80 ? -0.985 11.582 9.619 1.00 85.69 80 ARG A C 1
ATOM 625 O O . ARG A 1 80 ? -0.562 12.229 10.574 1.00 85.69 80 ARG A O 1
ATOM 632 N N . ARG A 1 81 ? -1.287 10.284 9.718 1.00 87.56 81 ARG A N 1
ATOM 633 C CA . ARG A 1 81 ? -1.024 9.464 10.902 1.00 87.56 81 ARG A CA 1
ATOM 634 C C . ARG A 1 81 ? -0.635 8.048 10.499 1.00 87.56 81 ARG A C 1
ATOM 636 O O . ARG A 1 81 ? -1.327 7.425 9.706 1.00 87.56 81 ARG A O 1
ATOM 643 N N . ALA A 1 82 ? 0.424 7.523 11.102 1.00 87.19 82 ALA A N 1
ATOM 644 C CA . ALA A 1 82 ? 0.835 6.141 10.891 1.00 87.19 82 ALA A CA 1
ATOM 645 C C . ALA A 1 82 ? -0.119 5.138 11.570 1.00 87.19 82 ALA A C 1
ATOM 647 O O . ALA A 1 82 ? -0.761 5.437 12.588 1.00 87.19 82 ALA A O 1
ATOM 648 N N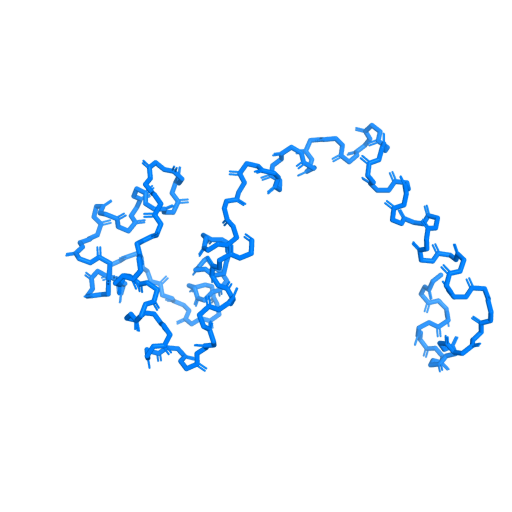 . LEU A 1 83 ? -0.181 3.920 11.025 1.00 90.06 83 LEU A N 1
ATOM 649 C CA . LEU A 1 83 ? -0.787 2.783 11.713 1.00 90.06 83 LEU A CA 1
ATOM 650 C C . LEU A 1 83 ? 0.029 2.451 12.967 1.00 90.06 83 LEU A C 1
ATOM 652 O O . LEU A 1 83 ? 1.255 2.435 12.947 1.00 90.06 83 LEU A O 1
ATOM 656 N N . THR A 1 84 ? -0.660 2.203 14.078 1.00 91.31 84 THR A N 1
ATOM 657 C CA . THR A 1 84 ? -0.016 1.767 15.320 1.00 91.31 84 THR A CA 1
ATOM 658 C C . THR A 1 84 ? -0.027 0.246 15.397 1.00 91.31 84 THR A C 1
ATOM 660 O O . THR A 1 84 ? -0.857 -0.402 14.759 1.00 91.31 84 THR A O 1
ATOM 663 N N . VAL A 1 85 ? 0.817 -0.335 16.250 1.00 91.19 85 VAL A N 1
ATOM 664 C CA . VAL A 1 85 ? 0.832 -1.789 16.500 1.00 91.19 85 VAL A CA 1
ATOM 665 C C . VAL A 1 85 ? -0.553 -2.313 16.903 1.00 91.19 85 VAL A C 1
ATOM 667 O O . VAL A 1 85 ? -0.969 -3.378 16.455 1.00 91.19 85 VAL A O 1
ATOM 670 N N . ASN A 1 86 ? -1.313 -1.541 17.687 1.00 92.00 86 ASN A N 1
ATOM 671 C CA . ASN A 1 86 ? -2.674 -1.913 18.076 1.00 92.00 86 ASN A CA 1
ATOM 672 C C . ASN A 1 86 ? -3.641 -1.908 16.884 1.00 92.00 86 ASN A C 1
ATOM 674 O O . ASN A 1 86 ? -4.466 -2.812 16.778 1.00 92.00 86 ASN A O 1
ATOM 678 N N . HIS A 1 87 ? -3.515 -0.934 15.974 1.00 92.31 87 HIS A N 1
ATOM 679 C CA . HIS A 1 87 ? -4.302 -0.906 14.738 1.00 92.31 87 HIS A CA 1
ATOM 680 C C . HIS A 1 87 ? -3.990 -2.124 13.869 1.00 92.31 87 HIS A C 1
ATOM 682 O O . HIS A 1 87 ? -4.906 -2.813 13.433 1.00 92.31 87 HIS A O 1
ATOM 688 N N . ILE A 1 88 ? -2.702 -2.416 13.664 1.00 91.81 88 ILE A N 1
ATOM 689 C CA . ILE A 1 88 ? -2.258 -3.565 12.869 1.00 91.81 88 ILE A CA 1
ATOM 690 C C . ILE A 1 88 ? -2.805 -4.851 13.486 1.00 91.81 88 ILE A C 1
ATOM 692 O O . ILE A 1 88 ? -3.415 -5.644 12.784 1.00 91.81 88 ILE A O 1
ATOM 696 N N . LYS A 1 89 ? -2.700 -5.022 14.808 1.00 93.19 89 LYS A N 1
ATOM 697 C CA . LYS A 1 89 ? -3.251 -6.188 15.510 1.00 93.19 89 LYS A CA 1
ATOM 698 C C . LYS A 1 89 ? -4.766 -6.346 15.325 1.00 93.19 89 LYS A C 1
ATOM 700 O O . LYS A 1 89 ? -5.245 -7.465 15.176 1.00 93.19 89 LYS A O 1
ATOM 705 N N . ALA A 1 90 ? -5.528 -5.254 15.342 1.00 93.12 90 ALA A N 1
ATOM 706 C CA . ALA A 1 90 ? -6.970 -5.309 15.110 1.00 93.12 90 ALA A CA 1
ATOM 707 C C . ALA A 1 90 ? -7.302 -5.676 13.650 1.00 93.12 90 ALA A C 1
ATOM 709 O O . ALA A 1 90 ? -8.175 -6.508 13.396 1.00 93.12 90 ALA A O 1
ATOM 710 N N . LEU A 1 91 ? -6.569 -5.105 12.689 1.00 92.25 91 LEU A N 1
ATOM 711 C CA . LEU A 1 91 ? -6.737 -5.389 11.263 1.00 92.25 91 LEU A CA 1
ATOM 712 C C . LEU A 1 91 ? -6.354 -6.835 10.920 1.00 92.25 91 LEU A C 1
ATOM 714 O O . LEU A 1 91 ? -7.110 -7.517 10.231 1.00 92.25 91 LEU A O 1
ATOM 718 N N . THR A 1 92 ? -5.237 -7.343 11.441 1.00 93.12 92 THR A N 1
ATOM 719 C CA . THR A 1 92 ? -4.810 -8.734 11.220 1.00 93.12 92 THR A CA 1
ATOM 720 C C . THR A 1 92 ? -5.819 -9.729 11.780 1.00 93.12 92 THR A C 1
ATOM 722 O O . THR A 1 92 ? -6.116 -10.725 11.128 1.00 93.12 92 THR A O 1
ATOM 725 N N . GLN A 1 93 ? -6.423 -9.442 12.938 1.00 93.56 93 GLN A N 1
ATOM 726 C CA . GLN A 1 93 ? -7.491 -10.272 13.501 1.00 93.56 93 GLN A CA 1
ATOM 727 C C . GLN A 1 93 ? -8.753 -10.278 12.634 1.00 93.56 93 GLN A C 1
ATOM 729 O O . GLN A 1 93 ? -9.334 -11.340 12.409 1.00 93.56 93 GLN A O 1
ATOM 734 N N . ARG A 1 94 ? -9.172 -9.114 12.129 1.00 92.81 94 ARG A N 1
ATOM 735 C CA . ARG A 1 94 ? -10.376 -8.997 11.298 1.00 92.81 94 ARG A CA 1
ATOM 736 C C . ARG A 1 94 ? -10.207 -9.653 9.930 1.00 92.81 94 ARG A C 1
ATOM 738 O O . ARG A 1 94 ? -11.076 -10.410 9.508 1.00 92.81 94 ARG A O 1
ATOM 745 N N . PHE A 1 95 ? -9.107 -9.354 9.246 1.00 92.25 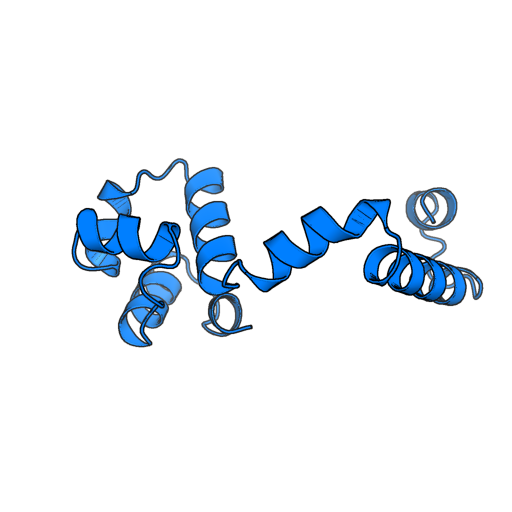95 PHE A N 1
ATOM 746 C CA . PHE A 1 95 ? -8.872 -9.777 7.863 1.00 92.25 95 PHE A CA 1
ATOM 747 C C . PHE A 1 95 ? -8.074 -11.079 7.751 1.00 92.25 95 PHE A C 1
ATOM 749 O O . PHE A 1 95 ? -7.908 -11.590 6.650 1.00 92.25 95 PHE A O 1
ATOM 756 N N . LYS A 1 96 ? -7.616 -11.637 8.881 1.00 92.56 96 LYS A N 1
ATOM 757 C CA . LYS A 1 96 ? -6.804 -12.864 8.950 1.00 92.56 96 LYS A CA 1
ATOM 758 C C . LYS A 1 96 ? -5.537 -12.774 8.094 1.00 92.56 96 LYS A C 1
ATOM 760 O O . LYS A 1 96 ? -5.174 -13.724 7.406 1.00 92.56 96 LYS A O 1
ATOM 765 N N . LEU A 1 97 ? -4.874 -11.621 8.152 1.00 91.69 97 LEU A N 1
ATOM 766 C CA . LEU A 1 97 ? -3.615 -11.354 7.456 1.00 91.69 97 LEU A CA 1
ATOM 767 C C . LEU A 1 97 ? -2.436 -11.351 8.436 1.00 91.69 97 LEU A C 1
ATOM 769 O O . LEU A 1 97 ? -2.631 -11.013 9.606 1.00 91.69 97 LEU A O 1
ATOM 773 N N . PRO A 1 98 ? -1.218 -11.700 7.991 1.00 92.19 98 PRO A N 1
ATOM 774 C CA . PRO A 1 98 ? -0.016 -11.516 8.797 1.00 92.19 98 PRO A CA 1
ATOM 775 C C . PRO A 1 98 ? 0.253 -10.023 9.042 1.00 92.19 98 PRO A C 1
ATOM 777 O O . PRO A 1 98 ? -0.085 -9.177 8.216 1.00 92.19 98 PRO A O 1
ATOM 780 N N . ALA A 1 99 ? 0.865 -9.692 10.183 1.00 90.25 99 ALA A N 1
ATOM 781 C CA . ALA A 1 99 ? 1.202 -8.305 10.524 1.00 90.25 99 ALA A CA 1
ATOM 782 C C . ALA A 1 99 ? 2.200 -7.686 9.538 1.00 90.25 99 ALA A C 1
ATOM 784 O O . ALA A 1 99 ? 2.101 -6.495 9.253 1.00 90.25 99 ALA A O 1
ATOM 785 N N . ASP A 1 100 ? 3.086 -8.512 8.982 1.00 90.62 100 ASP A N 1
ATOM 786 C CA . ASP A 1 100 ? 4.118 -8.117 8.022 1.00 90.62 100 ASP A CA 1
ATOM 787 C C . ASP A 1 100 ? 3.525 -7.462 6.770 1.00 90.62 100 ASP A C 1
ATOM 789 O O . ASP A 1 100 ? 4.120 -6.542 6.222 1.00 90.62 100 ASP A O 1
ATOM 793 N N . ALA A 1 101 ? 2.289 -7.821 6.400 1.00 88.44 101 ALA A N 1
ATOM 794 C CA . ALA A 1 101 ? 1.580 -7.186 5.292 1.00 88.44 101 ALA A CA 1
ATOM 795 C C . ALA A 1 101 ? 1.342 -5.675 5.496 1.00 88.44 101 ALA A C 1
ATOM 797 O O . ALA A 1 101 ? 1.030 -4.981 4.540 1.00 88.44 101 ALA A O 1
ATOM 798 N N . PHE A 1 102 ? 1.448 -5.145 6.721 1.00 86.94 102 PHE A N 1
ATOM 799 C CA . PHE A 1 102 ? 1.205 -3.727 7.019 1.00 86.94 102 PHE A CA 1
ATOM 800 C C . PHE A 1 102 ? 2.471 -2.931 7.380 1.00 86.94 102 PHE A C 1
ATOM 802 O O . PHE A 1 102 ? 2.347 -1.739 7.673 1.00 86.94 102 PHE A O 1
ATOM 809 N N . ILE A 1 103 ? 3.643 -3.575 7.441 1.00 79.81 103 ILE A N 1
ATOM 810 C CA . ILE A 1 103 ? 4.869 -3.013 8.045 1.00 79.81 103 ILE A CA 1
ATOM 811 C C . ILE A 1 103 ? 5.985 -2.762 7.021 1.00 79.81 103 ILE A C 1
ATOM 813 O O . ILE A 1 103 ? 6.895 -2.007 7.354 1.00 79.81 103 ILE A O 1
ATOM 817 N N . GLU A 1 104 ? 5.909 -3.371 5.831 1.00 58.56 104 GLU A N 1
ATOM 818 C CA . GLU A 1 104 ? 6.944 -3.279 4.783 1.00 58.56 104 GLU A CA 1
ATOM 819 C C . GLU A 1 104 ? 7.439 -1.848 4.513 1.00 58.56 104 GLU A C 1
ATOM 821 O O . GLU A 1 104 ? 6.619 -0.902 4.605 1.00 58.56 104 GLU A O 1
#

Organism: Salmonella enterica I (NCBI:txid59201)

Secondary structure (DSSP, 8-state):
-HHHHHTT-TTSHHHHHHHHHHHHHHHH-TTTHHHHHHHHHS-HHHHHHHHHHHHTT--TTTTHHHHS-HHHHHHHHTTSSPPPHHHHHHHHHHHT--GGGGT-

Solvent-accessible surface area (backbone atoms only — not comparable to full-atom values): 5995 Å² total; per-residue (Å²): 106,67,72,38,60,79,67,70,43,70,84,42,80,60,45,63,55,49,52,54,52,50,56,54,41,58,74,67,37,77,88,34,47,69,57,52,54,53,54,73,73,47,55,41,38,42,54,48,50,50,51,51,26,61,79,69,71,51,53,58,66,76,45,15,82,50,49,71,30,47,68,50,35,50,34,31,71,68,68,77,36,81,85,46,75,66,34,45,54,41,47,23,68,73,70,73,45,68,64,66,69,44,66,102

pLDDT: mean 90.03, std 4.54, range [58.56, 95.56]

Mean predicted aligned error: 5.72 Å